Protein AF-A0A2G9TTX1-F1 (afdb_monomer)

Organism: Teladorsagia circumcincta (NCBI:txid45464)

Mean predicted aligned error: 4.62 Å

Solvent-accessible surface area (backbone atoms only — not comparable to full-atom values): 9459 Å² total; per-residue (Å²): 132,86,79,57,4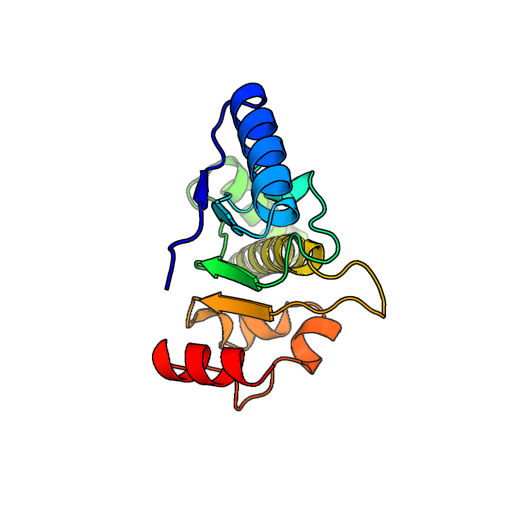8,80,34,63,62,55,94,48,67,67,62,29,51,53,36,51,52,54,41,50,53,30,45,75,70,71,64,34,56,45,78,50,71,51,81,93,32,70,60,50,73,73,59,75,27,54,54,85,72,20,44,69,42,73,43,79,50,79,64,64,74,74,75,86,36,67,70,54,47,55,50,40,52,49,38,32,76,75,66,70,42,53,60,68,57,53,52,45,47,54,18,30,50,52,50,46,53,47,61,52,36,23,59,76,51,96,90,45,64,57,47,79,43,73,60,40,79,68,54,76,38,65,87,42,44,72,55,42,57,66,79,61,52,73,72,57,46,76,91,76,50,91,64,53,72,67,56,47,52,58,56,62,72,75,112

Secondary 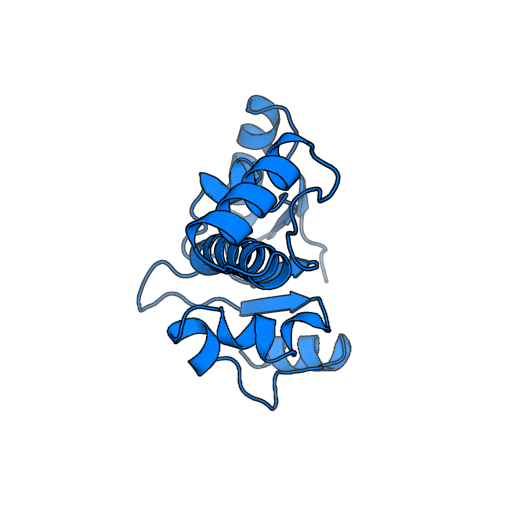structure (DSSP, 8-state):
-PPPEEEE--S-HHHHHHHHHHHHHHHHTTS-EEEE--TTSHHHHH----GGGGSEEEEES-----TT-HHHHHHHHHHHHHH---HHHHHHHHHHHHHHHHHHTT--STT---EEEEE-GGGGSHHHHTTS-HHHHHH--GGGSS--HHHHHHHHTT-

InterPro domains:
  IPR001945 RAD3/XPD [PR00852] (75-97)
  IPR001945 RAD3/XPD [PR00852] (146-159)
  IPR006555 ATP-dependent helicase, C-terminal [PF13307] (5-138)
  IPR006555 ATP-dependent helicase, C-terminal [SM00491] (1-125)
  IPR027417 P-loop containing nucleoside triphosphate hydrolase [G3DSA:3.40.50.300] (1-138)
  IPR045028 Helicase superfamily 1/2, DinG/Rad3-like [PTHR11472] (1-158)

pLDDT: mean 90.83, std 6.49, range [48.69, 97.81]

Sequence (159 aa):
MKSKLLFIETNDALETSVALEKYVDACDSGRGACLFSVARGKVSEGIDFSHHLGRCMIMLGIPYVYTESRILRARLEYLRDQFAIKENDFLTFDAMRHTAQCMGRALRGKTDYGLMIFADKRFSRQDKRGKLPRWMQEYLETASTNLSIDEAVQLARRL

Radius of gyration: 17.6 Å; Cα contacts (8 Å, |Δi|>4): 182; chains: 1; bounding box: 40×29×48 Å

Nearest PDB structures (foldseek):
  8ebt-assembly1_B  TM=9.861E-01  e=3.775E-20  Homo sapiens
  8byq-assembly1_1  TM=9.757E-01  e=1.310E-19  Homo sapiens
  6nmi-assembly1_B  TM=9.827E-01  e=7.472E-19  Homo sapiens
  8gxq-assembly1_HA  TM=9.838E-01  e=9.582E-19  Homo sapiens
  8uoq-assembly1_0  TM=9.698E-01  e=7.904E-15  Saccharomyces cerevisiae

Structure (mmCIF, N/CA/C/O backbone):
data_AF-A0A2G9TTX1-F1
#
_entry.id   AF-A0A2G9TTX1-F1
#
loop_
_atom_site.group_PDB
_atom_site.id
_atom_site.type_symbol
_atom_site.label_atom_id
_atom_site.label_alt_id
_atom_site.label_comp_id
_atom_site.label_asym_id
_atom_site.label_entity_id
_atom_site.label_seq_id
_atom_site.pdbx_PDB_ins_code
_atom_site.Cartn_x
_atom_site.Cartn_y
_atom_site.Cartn_z
_atom_site.occupancy
_atom_site.B_iso_or_equiv
_atom_site.auth_seq_id
_atom_site.auth_comp_id
_atom_site.auth_asym_id
_atom_site.auth_atom_id
_atom_site.pdbx_PDB_model_num
ATOM 1 N N . MET A 1 1 ? 9.216 -14.837 -22.129 1.00 48.69 1 MET A N 1
ATOM 2 C CA . MET A 1 1 ? 9.504 -13.704 -21.219 1.00 48.69 1 MET A CA 1
ATOM 3 C C . MET A 1 1 ? 10.714 -14.072 -20.381 1.00 48.69 1 MET A C 1
ATOM 5 O O . MET A 1 1 ? 10.681 -15.130 -19.770 1.00 48.69 1 MET A O 1
ATOM 9 N N . LYS A 1 2 ? 11.779 -13.263 -20.368 1.00 65.56 2 LYS A N 1
ATOM 10 C CA . LYS A 1 2 ? 12.827 -13.429 -19.348 1.00 65.56 2 LYS A CA 1
ATOM 11 C C . LYS A 1 2 ? 12.247 -12.952 -18.011 1.00 65.56 2 LYS A C 1
ATOM 13 O O . LYS A 1 2 ? 11.652 -11.879 -17.962 1.00 65.56 2 LYS A O 1
ATOM 18 N N . SER A 1 3 ? 12.346 -13.776 -16.974 1.00 82.62 3 SER A N 1
ATOM 19 C CA . SER A 1 3 ? 11.926 -13.436 -15.612 1.00 82.62 3 SER A CA 1
ATOM 20 C C . SER A 1 3 ? 12.791 -12.303 -15.045 1.00 82.62 3 SER A C 1
ATOM 22 O O . SER A 1 3 ? 13.984 -12.207 -15.347 1.00 82.62 3 SER A O 1
ATOM 24 N N . LYS A 1 4 ? 12.178 -11.426 -14.241 1.00 92.06 4 LYS A N 1
ATOM 25 C CA . LYS A 1 4 ? 12.871 -10.340 -13.529 1.00 92.06 4 LYS A CA 1
ATOM 26 C C . LYS A 1 4 ? 13.694 -10.905 -12.369 1.00 92.06 4 LYS A C 1
ATOM 28 O O . LYS A 1 4 ? 13.374 -11.973 -11.848 1.00 92.06 4 LYS A O 1
ATOM 33 N N . LEU A 1 5 ? 14.745 -10.188 -11.970 1.00 94.81 5 LEU A N 1
ATOM 34 C CA . LEU A 1 5 ? 15.496 -10.524 -10.757 1.00 94.81 5 LEU A CA 1
ATOM 35 C C . LEU A 1 5 ? 14.666 -10.211 -9.513 1.00 94.81 5 LEU A C 1
ATOM 37 O O . LEU A 1 5 ? 13.933 -9.224 -9.498 1.00 94.81 5 LEU A O 1
ATOM 41 N N . LEU A 1 6 ? 14.779 -11.056 -8.490 1.00 95.38 6 LEU A N 1
ATOM 42 C CA . LEU A 1 6 ? 14.054 -10.895 -7.236 1.00 95.38 6 LEU A CA 1
ATOM 43 C C . LEU A 1 6 ? 14.999 -10.395 -6.152 1.00 95.38 6 LEU A C 1
ATOM 45 O O . LEU A 1 6 ? 16.069 -10.965 -5.949 1.00 95.38 6 LEU A O 1
ATOM 49 N N . PHE A 1 7 ? 14.560 -9.365 -5.444 1.00 95.56 7 PHE A N 1
ATOM 50 C CA . PHE A 1 7 ? 15.229 -8.810 -4.278 1.00 95.56 7 PHE A CA 1
ATOM 51 C C . PHE A 1 7 ? 14.235 -8.797 -3.124 1.00 95.56 7 PHE A C 1
ATOM 53 O O . PHE A 1 7 ? 13.047 -8.539 -3.330 1.00 95.56 7 PHE A O 1
ATOM 60 N N . ILE A 1 8 ? 14.700 -9.120 -1.923 1.00 94.81 8 ILE A N 1
ATOM 61 C CA . ILE A 1 8 ? 13.852 -9.277 -0.741 1.00 94.81 8 ILE A CA 1
ATOM 62 C C . ILE A 1 8 ? 14.452 -8.426 0.375 1.00 94.81 8 ILE A C 1
ATOM 64 O O . ILE A 1 8 ? 15.648 -8.512 0.639 1.00 94.81 8 ILE A O 1
ATOM 68 N N . GLU A 1 9 ? 13.624 -7.598 1.007 1.00 92.75 9 GLU A N 1
ATOM 69 C CA . GLU A 1 9 ? 13.981 -6.885 2.233 1.00 92.75 9 GLU A CA 1
ATOM 70 C C . GLU A 1 9 ? 14.199 -7.891 3.367 1.00 92.75 9 GLU A C 1
ATOM 72 O O . GLU A 1 9 ? 13.378 -8.786 3.586 1.00 92.75 9 GLU A O 1
ATOM 77 N N . THR A 1 10 ? 15.285 -7.722 4.118 1.00 92.31 10 THR A N 1
ATOM 78 C CA . THR A 1 10 ? 15.564 -8.529 5.307 1.00 92.31 10 THR A CA 1
ATOM 79 C C . THR A 1 10 ? 15.555 -7.646 6.556 1.00 92.31 10 THR A C 1
ATOM 81 O O . THR A 1 10 ? 15.479 -6.418 6.497 1.00 92.31 10 THR A O 1
ATOM 84 N N . ASN A 1 11 ? 15.600 -8.265 7.738 1.00 88.50 11 ASN A N 1
ATOM 85 C CA . ASN A 1 11 ? 15.682 -7.504 8.988 1.00 88.50 11 ASN A CA 1
ATOM 86 C C . ASN A 1 11 ? 17.051 -6.811 9.152 1.00 88.50 11 ASN A C 1
ATOM 88 O O . ASN A 1 11 ? 17.147 -5.798 9.860 1.00 88.50 11 ASN A O 1
ATOM 92 N N . ASP A 1 12 ? 18.087 -7.324 8.477 1.00 92.31 12 ASP A N 1
ATOM 93 C CA . ASP A 1 12 ? 19.421 -6.734 8.449 1.00 92.31 12 ASP A CA 1
ATOM 94 C C . ASP A 1 12 ? 19.457 -5.515 7.510 1.00 92.31 12 ASP A C 1
ATOM 96 O O . ASP A 1 12 ? 19.082 -5.562 6.335 1.00 92.31 12 ASP A O 1
ATOM 100 N N . ALA A 1 13 ? 19.906 -4.386 8.060 1.00 88.06 13 ALA A N 1
ATOM 101 C CA . ALA A 1 13 ? 20.027 -3.137 7.323 1.00 88.06 13 ALA A CA 1
ATOM 102 C C . ALA A 1 13 ? 21.116 -3.199 6.241 1.00 88.06 13 ALA A C 1
ATOM 104 O O . ALA A 1 13 ? 20.949 -2.582 5.188 1.00 88.06 13 ALA A O 1
ATOM 105 N N . LEU A 1 14 ? 22.209 -3.927 6.483 1.00 91.56 14 LEU A N 1
ATOM 106 C CA . LEU A 1 14 ? 23.310 -4.040 5.529 1.00 91.56 14 LEU A CA 1
ATOM 107 C C . LEU A 1 14 ? 22.878 -4.865 4.318 1.00 91.56 14 LEU A C 1
ATOM 109 O O . LEU A 1 14 ? 22.986 -4.390 3.190 1.00 91.56 14 LEU A O 1
ATOM 113 N N . GLU A 1 15 ? 22.298 -6.043 4.548 1.00 92.94 15 GLU A N 1
ATOM 114 C CA . GLU A 1 15 ? 21.756 -6.886 3.476 1.00 92.94 15 GLU A CA 1
ATOM 115 C C . GLU A 1 15 ? 20.682 -6.163 2.661 1.00 92.94 15 GLU A C 1
ATOM 117 O O . GLU A 1 15 ? 20.708 -6.199 1.432 1.00 92.94 15 GLU A O 1
ATOM 122 N N . THR A 1 16 ? 19.772 -5.450 3.331 1.00 92.56 16 THR A N 1
ATOM 123 C CA . THR A 1 16 ? 18.729 -4.664 2.658 1.00 92.56 16 THR A CA 1
ATOM 124 C C . THR A 1 16 ? 19.326 -3.555 1.791 1.00 92.56 16 THR A C 1
ATOM 126 O O . THR A 1 16 ? 18.849 -3.320 0.681 1.00 92.56 16 THR A O 1
ATOM 129 N N . SER A 1 17 ? 20.389 -2.897 2.259 1.00 91.62 17 SER A N 1
ATOM 130 C CA . SER A 1 17 ? 21.078 -1.855 1.487 1.00 91.62 17 SER A CA 1
ATOM 131 C C . SER A 1 17 ? 21.729 -2.437 0.230 1.00 91.62 17 SER A C 1
ATOM 133 O O . SER A 1 17 ? 21.563 -1.884 -0.855 1.00 91.62 17 SER A O 1
ATOM 135 N N . VAL A 1 18 ? 22.386 -3.596 0.351 1.00 94.62 18 VAL A N 1
ATOM 136 C CA . VAL A 1 18 ? 22.980 -4.311 -0.792 1.00 94.62 18 VAL A CA 1
ATOM 137 C C . VAL A 1 18 ? 21.900 -4.775 -1.773 1.00 94.62 18 VAL A C 1
ATOM 139 O O . VAL A 1 18 ? 22.055 -4.622 -2.984 1.00 94.62 18 VAL A O 1
ATOM 142 N N . ALA A 1 19 ? 20.781 -5.310 -1.278 1.00 94.56 19 ALA A N 1
ATOM 143 C CA . ALA A 1 19 ? 19.665 -5.736 -2.119 1.00 94.56 19 ALA A CA 1
ATOM 144 C C . ALA A 1 19 ? 19.058 -4.561 -2.902 1.00 94.56 19 ALA A C 1
ATOM 146 O O . ALA A 1 19 ? 18.733 -4.714 -4.079 1.00 94.56 19 ALA A O 1
ATOM 147 N N . LEU A 1 20 ? 18.940 -3.389 -2.273 1.00 93.00 20 LEU A N 1
ATOM 148 C CA . LEU A 1 20 ? 18.429 -2.182 -2.915 1.00 93.00 20 LEU A CA 1
ATOM 149 C C . LEU A 1 20 ? 19.393 -1.637 -3.978 1.00 93.00 20 LEU A C 1
ATOM 151 O O . LEU A 1 20 ? 18.949 -1.269 -5.063 1.00 93.00 20 LEU A O 1
ATOM 155 N N . GLU A 1 21 ? 20.697 -1.626 -3.707 1.00 93.88 21 GLU A N 1
ATOM 156 C CA . GLU A 1 21 ? 21.710 -1.233 -4.695 1.00 93.88 21 GLU A CA 1
ATOM 157 C C . GLU A 1 21 ? 21.630 -2.135 -5.936 1.00 93.88 21 GLU A C 1
ATOM 159 O O . GLU A 1 21 ? 21.484 -1.664 -7.062 1.00 93.88 21 GLU A O 1
ATOM 164 N N . LYS A 1 22 ? 21.604 -3.456 -5.729 1.00 95.19 22 LYS A N 1
ATOM 165 C CA . LYS A 1 22 ? 21.523 -4.430 -6.827 1.00 95.19 22 LYS A CA 1
ATOM 166 C C . LYS A 1 22 ? 20.181 -4.386 -7.562 1.00 95.19 22 LYS A C 1
ATOM 168 O O . LYS A 1 22 ? 20.131 -4.687 -8.756 1.00 95.19 22 LYS A O 1
ATOM 173 N N . TYR A 1 23 ? 19.103 -3.998 -6.880 1.00 95.25 23 TYR A N 1
ATOM 174 C CA . TYR A 1 23 ? 17.807 -3.727 -7.498 1.00 95.25 23 TYR A CA 1
ATOM 175 C C . TYR A 1 23 ? 17.884 -2.568 -8.500 1.00 95.25 23 TYR A C 1
ATOM 177 O O . TYR A 1 23 ? 17.388 -2.703 -9.623 1.00 95.25 23 TYR A O 1
ATOM 185 N N . VAL A 1 24 ? 18.526 -1.461 -8.113 1.00 93.75 24 VAL A N 1
ATOM 186 C CA . VAL A 1 24 ? 18.747 -0.292 -8.979 1.00 93.75 24 VAL A CA 1
ATOM 187 C C . VAL A 1 24 ? 19.607 -0.684 -10.183 1.00 93.75 24 VAL A C 1
ATOM 189 O O . VAL A 1 24 ? 19.153 -0.523 -11.316 1.00 93.75 24 VAL A O 1
ATOM 192 N N . ASP A 1 25 ? 20.751 -1.343 -9.957 1.00 94.44 25 ASP A N 1
ATOM 193 C CA . ASP A 1 25 ? 21.640 -1.830 -11.027 1.00 94.44 25 ASP A CA 1
ATOM 194 C C . ASP A 1 25 ? 20.890 -2.715 -12.047 1.00 94.44 25 ASP A C 1
ATOM 196 O O . ASP A 1 25 ? 21.071 -2.633 -13.268 1.00 94.44 25 ASP A O 1
ATOM 200 N N . ALA A 1 26 ? 20.015 -3.598 -11.557 1.00 94.44 26 ALA A N 1
ATOM 201 C CA . ALA A 1 26 ? 19.218 -4.489 -12.395 1.00 94.44 26 ALA A CA 1
ATOM 202 C C . ALA A 1 26 ? 18.155 -3.743 -13.220 1.00 94.44 26 ALA A C 1
ATOM 204 O O . ALA A 1 26 ? 17.814 -4.181 -14.326 1.00 94.44 26 ALA A O 1
ATOM 205 N N . CYS A 1 27 ? 17.619 -2.640 -12.698 1.00 93.12 27 CYS A N 1
ATOM 206 C CA . CYS A 1 27 ? 16.688 -1.783 -13.425 1.00 93.12 27 CYS A CA 1
ATOM 207 C C . CYS A 1 27 ? 17.411 -0.968 -14.503 1.00 93.12 27 CYS A C 1
ATOM 209 O O . CYS A 1 27 ? 16.937 -0.942 -15.640 1.00 93.12 27 CYS A O 1
ATOM 211 N N . ASP A 1 28 ? 18.574 -0.400 -14.181 1.00 92.94 28 ASP A N 1
ATOM 212 C CA . ASP A 1 28 ? 19.377 0.426 -15.094 1.00 92.94 28 ASP A CA 1
ATOM 213 C C . ASP A 1 28 ? 19.990 -0.388 -16.240 1.00 92.94 28 ASP A C 1
ATOM 215 O O . ASP A 1 28 ? 20.085 0.077 -17.374 1.00 92.94 28 ASP A O 1
ATOM 219 N N . SER A 1 29 ? 20.334 -1.653 -15.986 1.00 92.19 29 SER A N 1
ATOM 220 C CA . SER A 1 29 ? 20.873 -2.575 -16.999 1.00 92.19 29 SER A CA 1
ATOM 221 C C . SER A 1 29 ? 19.823 -3.153 -17.962 1.00 92.19 29 SER A C 1
ATOM 223 O O . SER A 1 29 ? 20.146 -3.987 -18.810 1.00 92.19 29 SER A O 1
ATOM 225 N N . GLY A 1 30 ? 18.548 -2.765 -17.835 1.00 87.94 30 GLY A N 1
ATOM 226 C CA . GLY A 1 30 ? 17.463 -3.210 -18.719 1.00 87.94 30 GLY A CA 1
ATOM 227 C C . GLY A 1 30 ? 16.977 -4.646 -18.482 1.00 87.94 30 GLY A C 1
ATOM 228 O O . GLY A 1 30 ? 16.065 -5.110 -19.169 1.00 87.94 30 GLY A O 1
ATOM 229 N N . ARG A 1 31 ? 17.530 -5.363 -17.492 1.00 89.06 31 ARG A N 1
ATOM 230 C CA . ARG A 1 31 ? 17.036 -6.689 -17.079 1.00 89.06 31 ARG A CA 1
ATOM 231 C C . ARG A 1 31 ? 15.706 -6.586 -16.331 1.00 89.06 31 ARG A C 1
ATOM 233 O O . ARG A 1 31 ? 14.822 -7.427 -16.509 1.00 89.06 31 ARG A O 1
ATOM 240 N N . GLY A 1 32 ? 15.565 -5.538 -15.523 1.00 91.31 32 GLY A N 1
ATOM 241 C CA . GLY A 1 32 ? 14.427 -5.301 -14.650 1.00 91.31 32 GLY A CA 1
ATOM 242 C C . GLY A 1 32 ? 14.440 -6.182 -13.402 1.00 91.31 32 GLY A C 1
ATOM 243 O O . GLY A 1 32 ? 14.979 -7.294 -13.380 1.00 91.31 32 GLY A O 1
ATOM 244 N N . ALA A 1 33 ? 13.783 -5.684 -12.361 1.00 94.75 33 ALA A N 1
ATOM 245 C CA . ALA A 1 33 ? 13.768 -6.313 -11.053 1.00 94.75 33 ALA A CA 1
ATOM 246 C C . ALA A 1 33 ? 12.391 -6.224 -10.383 1.00 94.75 33 ALA A C 1
ATOM 248 O O . ALA A 1 33 ? 11.534 -5.440 -10.794 1.00 94.75 33 ALA A O 1
ATOM 249 N N . CYS A 1 34 ? 12.192 -7.055 -9.365 1.00 94.94 34 CYS A N 1
ATOM 250 C CA . CYS A 1 34 ? 11.068 -7.024 -8.441 1.00 94.94 34 CYS A CA 1
ATOM 251 C C . CYS A 1 34 ? 11.623 -6.994 -7.017 1.00 94.94 34 CYS A C 1
ATOM 253 O O . CYS A 1 34 ? 12.375 -7.890 -6.632 1.00 94.94 34 CYS A O 1
ATOM 255 N N . LEU A 1 35 ? 11.237 -5.976 -6.253 1.00 94.94 35 LEU A N 1
ATOM 256 C CA . LEU A 1 35 ? 11.594 -5.832 -4.849 1.00 94.94 35 LEU A CA 1
ATOM 257 C C . LEU A 1 35 ? 10.393 -6.204 -3.978 1.00 94.94 35 LEU A C 1
ATOM 259 O O . LEU A 1 35 ? 9.326 -5.603 -4.095 1.00 94.94 35 LEU A O 1
ATOM 263 N N . PHE A 1 36 ? 10.574 -7.187 -3.104 1.00 94.81 36 PHE A N 1
ATOM 264 C CA . PHE A 1 36 ? 9.611 -7.547 -2.073 1.00 94.81 36 PHE A CA 1
ATOM 265 C C . PHE A 1 36 ? 10.016 -6.877 -0.765 1.00 94.81 36 PHE A C 1
ATOM 267 O O . PHE A 1 36 ? 11.050 -7.204 -0.188 1.00 94.81 36 PHE A O 1
ATOM 274 N N . SER A 1 37 ? 9.186 -5.948 -0.307 1.00 93.31 37 SER A N 1
ATOM 275 C CA . SER A 1 37 ? 9.365 -5.218 0.947 1.00 93.31 37 SER A CA 1
ATOM 276 C C . SER A 1 37 ? 8.159 -5.398 1.857 1.00 93.31 37 SER A C 1
ATOM 278 O O . SER A 1 37 ? 7.049 -5.678 1.395 1.00 93.31 37 SER A O 1
ATOM 280 N N . VAL A 1 38 ? 8.354 -5.174 3.150 1.00 92.56 38 VAL A N 1
ATOM 281 C CA . VAL A 1 38 ? 7.282 -5.228 4.144 1.00 92.56 38 VAL A CA 1
ATOM 282 C C . VAL A 1 38 ? 6.721 -3.823 4.351 1.00 92.56 38 VAL A C 1
ATOM 284 O O . VAL A 1 38 ? 7.460 -2.870 4.585 1.00 92.56 38 VAL A O 1
ATOM 287 N N . ALA A 1 39 ? 5.398 -3.669 4.283 1.00 90.19 39 ALA A N 1
ATOM 288 C CA . ALA A 1 39 ? 4.753 -2.415 4.668 1.00 90.19 39 ALA A CA 1
ATOM 289 C C . ALA A 1 39 ? 4.967 -2.163 6.171 1.00 90.19 39 ALA A C 1
ATOM 291 O O . ALA A 1 39 ? 4.745 -3.073 6.969 1.00 90.19 39 ALA A O 1
ATOM 292 N N . ARG A 1 40 ? 5.350 -0.934 6.555 1.00 87.00 40 ARG A N 1
ATOM 293 C CA . ARG A 1 40 ? 5.885 -0.574 7.895 1.00 87.00 40 ARG A CA 1
ATOM 294 C C . ARG A 1 40 ? 7.315 -1.075 8.148 1.00 87.00 40 ARG A C 1
ATOM 296 O O . ARG A 1 40 ? 7.802 -1.002 9.272 1.00 87.00 40 ARG A O 1
ATOM 303 N N . GLY A 1 41 ? 7.967 -1.615 7.120 1.00 85.62 41 GLY A N 1
ATOM 304 C CA . GLY A 1 41 ? 9.391 -1.930 7.104 1.00 85.62 41 GLY A CA 1
ATOM 305 C C . GLY A 1 41 ? 10.237 -0.714 6.732 1.00 85.62 41 GLY A C 1
ATOM 306 O O . GLY A 1 41 ? 9.719 0.319 6.292 1.00 85.62 41 GLY A O 1
ATOM 307 N N . LYS A 1 42 ? 11.557 -0.860 6.866 1.00 81.12 42 LYS A N 1
ATOM 308 C CA . LYS A 1 42 ? 12.536 0.219 6.666 1.00 81.12 42 LYS A CA 1
ATOM 309 C C . LYS A 1 42 ? 12.483 0.748 5.235 1.00 81.12 42 LYS A C 1
ATOM 311 O O . LYS A 1 42 ? 12.503 1.959 5.021 1.00 81.12 42 LYS A O 1
ATOM 316 N N . VAL A 1 43 ? 12.357 -0.152 4.258 1.00 81.12 43 VAL A N 1
ATOM 317 C CA . VAL A 1 43 ? 12.308 0.216 2.835 1.00 81.12 43 VAL A CA 1
ATOM 318 C C . VAL A 1 43 ? 11.052 1.032 2.524 1.00 81.12 43 VAL A C 1
ATOM 320 O O . VAL A 1 43 ? 11.127 2.070 1.870 1.00 81.12 43 VAL A O 1
ATOM 323 N N . SER A 1 44 ? 9.904 0.615 3.065 1.00 78.12 44 SER A N 1
ATOM 324 C CA . SER A 1 44 ? 8.610 1.275 2.850 1.00 78.12 44 SER A CA 1
ATOM 325 C C . SER A 1 44 ? 8.482 2.659 3.508 1.00 78.12 44 SER A C 1
ATOM 327 O O . SER A 1 44 ? 7.532 3.395 3.224 1.00 78.12 44 SER A O 1
ATOM 329 N N . GLU A 1 45 ? 9.430 3.032 4.373 1.00 75.44 45 GLU A N 1
ATOM 330 C CA . GLU A 1 45 ? 9.472 4.316 5.081 1.00 75.44 45 GLU A CA 1
ATOM 331 C C . GLU A 1 45 ? 10.645 5.219 4.662 1.00 75.44 45 GLU A C 1
ATOM 333 O O . GLU A 1 45 ? 10.506 6.445 4.679 1.00 75.44 45 GLU A O 1
ATOM 338 N N . GLY A 1 46 ? 11.778 4.649 4.255 1.00 72.19 46 GLY A N 1
ATOM 339 C CA . GLY A 1 46 ? 13.012 5.404 4.022 1.00 72.19 46 GLY A CA 1
ATOM 340 C C . GLY A 1 46 ? 13.384 5.638 2.561 1.00 72.19 46 GLY A C 1
ATOM 341 O O . GLY A 1 46 ? 14.206 6.511 2.298 1.00 72.19 46 GLY A O 1
ATOM 342 N N . ILE A 1 47 ? 12.814 4.883 1.615 1.00 81.38 47 ILE A N 1
ATOM 343 C CA . ILE A 1 47 ? 13.308 4.842 0.231 1.00 81.38 47 ILE A CA 1
ATOM 344 C C . ILE A 1 47 ? 12.279 5.414 -0.744 1.00 81.38 47 ILE A C 1
ATOM 346 O O . ILE A 1 47 ? 11.105 5.050 -0.704 1.00 81.38 47 ILE A O 1
ATOM 350 N N . ASP A 1 48 ? 12.717 6.312 -1.622 1.00 81.25 48 ASP A N 1
ATOM 351 C CA . ASP A 1 48 ? 11.904 6.842 -2.720 1.00 81.25 48 ASP A CA 1
ATOM 352 C C . ASP A 1 48 ? 12.170 6.033 -3.998 1.00 81.25 48 ASP A C 1
ATOM 354 O O . ASP A 1 48 ? 13.321 5.856 -4.397 1.00 81.25 48 ASP A O 1
ATOM 358 N N . PHE A 1 49 ? 11.109 5.577 -4.672 1.00 83.94 49 PHE A N 1
ATOM 359 C CA . PHE A 1 49 ? 11.205 4.853 -5.943 1.00 83.94 49 PHE A CA 1
ATOM 360 C C . PHE A 1 49 ? 10.920 5.806 -7.102 1.00 83.94 49 PHE A C 1
ATOM 362 O O . PHE A 1 49 ? 9.812 5.852 -7.631 1.00 83.94 49 PHE A O 1
ATOM 369 N N . SER A 1 50 ? 11.916 6.605 -7.476 1.00 80.00 50 SER A N 1
ATOM 370 C CA . SER A 1 50 ? 11.769 7.600 -8.538 1.00 80.00 50 SER A CA 1
ATOM 371 C C . SER A 1 50 ? 11.778 6.977 -9.939 1.00 80.00 50 SER A C 1
ATOM 373 O O . SER A 1 50 ? 12.513 6.029 -10.231 1.00 80.00 50 SER A O 1
ATOM 375 N N . HIS A 1 51 ? 10.996 7.564 -10.849 1.00 82.19 51 HIS A N 1
ATOM 376 C CA . HIS A 1 51 ? 11.040 7.262 -12.276 1.00 82.19 51 HIS A CA 1
ATOM 377 C C . HIS A 1 51 ? 10.814 5.772 -12.592 1.00 82.19 51 HIS A C 1
ATOM 379 O O . HIS A 1 51 ? 9.771 5.192 -12.296 1.00 82.19 51 HIS A O 1
ATOM 385 N N . HIS A 1 52 ? 11.777 5.130 -13.254 1.00 87.88 52 HIS A N 1
ATOM 386 C CA . HIS A 1 52 ? 11.638 3.753 -13.716 1.00 87.88 52 HIS A CA 1
ATOM 387 C C . HIS A 1 52 ? 11.840 2.715 -12.600 1.00 87.88 52 HIS A C 1
ATOM 389 O O . HIS A 1 52 ? 11.584 1.534 -12.837 1.00 87.88 52 HIS A O 1
ATOM 395 N N . LEU A 1 53 ? 12.254 3.132 -11.397 1.00 89.00 53 LEU A N 1
ATOM 396 C CA . LEU A 1 53 ? 12.472 2.244 -10.251 1.00 89.00 53 LEU A CA 1
ATOM 397 C C . LEU A 1 53 ? 11.167 1.779 -9.592 1.00 89.00 53 LEU A C 1
ATOM 399 O O . LEU A 1 53 ? 11.208 0.874 -8.770 1.00 89.00 53 LEU A O 1
ATOM 403 N N . GLY A 1 54 ? 10.016 2.366 -9.932 1.00 87.75 54 GLY A N 1
ATOM 404 C CA . GLY A 1 54 ? 8.730 2.094 -9.276 1.00 87.75 54 GLY A CA 1
ATOM 405 C C . GLY A 1 54 ? 7.543 1.985 -10.233 1.00 87.75 54 GLY A C 1
ATOM 406 O O . GLY A 1 54 ? 6.433 2.355 -9.869 1.00 87.75 54 GLY A O 1
ATOM 407 N N . ARG A 1 55 ? 7.744 1.500 -11.470 1.00 90.81 55 ARG A N 1
ATOM 408 C CA . ARG A 1 55 ? 6.696 1.514 -12.520 1.00 90.81 55 ARG A CA 1
ATOM 409 C C . ARG A 1 55 ? 5.431 0.733 -12.179 1.00 90.81 55 ARG A C 1
ATOM 411 O O . ARG A 1 55 ? 4.374 1.048 -12.714 1.00 90.81 55 ARG A O 1
ATOM 418 N N . CYS A 1 56 ? 5.527 -0.287 -11.333 1.00 92.31 56 CYS A N 1
ATOM 419 C CA . CYS A 1 56 ? 4.374 -1.034 -10.849 1.00 92.31 56 CYS A CA 1
ATOM 420 C C . CYS A 1 56 ? 4.548 -1.311 -9.358 1.00 92.31 56 CYS A C 1
ATOM 422 O O . CYS A 1 56 ? 5.444 -2.057 -8.967 1.00 92.31 56 CYS A O 1
ATOM 424 N N . MET A 1 57 ? 3.680 -0.714 -8.548 1.00 92.75 57 MET A N 1
ATOM 425 C CA . MET A 1 57 ? 3.579 -0.963 -7.117 1.00 92.75 57 MET A CA 1
ATOM 426 C C . MET A 1 57 ? 2.385 -1.866 -6.857 1.00 92.75 57 MET A C 1
ATOM 428 O O . MET A 1 57 ? 1.275 -1.587 -7.313 1.00 92.75 57 MET A O 1
ATOM 432 N N . ILE A 1 58 ? 2.602 -2.932 -6.093 1.00 95.31 58 ILE A N 1
ATOM 433 C CA . ILE A 1 58 ? 1.554 -3.884 -5.731 1.00 95.31 58 ILE A CA 1
ATOM 434 C C . ILE A 1 58 ? 1.471 -3.945 -4.210 1.00 95.31 58 ILE A C 1
ATOM 436 O O . ILE A 1 58 ? 2.397 -4.406 -3.547 1.00 95.31 58 ILE A O 1
ATOM 440 N N . MET A 1 59 ? 0.346 -3.501 -3.657 1.00 95.94 59 MET A N 1
ATOM 441 C CA . MET A 1 59 ? 0.030 -3.683 -2.246 1.00 95.94 59 MET A CA 1
ATOM 442 C C . MET A 1 59 ? -0.672 -5.028 -2.062 1.00 95.94 59 MET A C 1
ATOM 444 O O . MET A 1 59 ? -1.832 -5.189 -2.449 1.00 95.94 59 MET A O 1
ATOM 448 N N . LEU A 1 60 ? 0.037 -5.996 -1.484 1.00 95.75 60 LEU A N 1
ATOM 449 C CA . LEU A 1 60 ? -0.500 -7.317 -1.163 1.00 95.75 60 LEU A CA 1
ATOM 450 C C . LEU A 1 60 ? -1.184 -7.275 0.208 1.00 95.75 60 LEU A C 1
ATOM 452 O O . LEU A 1 60 ? -0.520 -7.243 1.243 1.00 95.75 60 LEU A O 1
ATOM 456 N N . GLY A 1 61 ? -2.518 -7.296 0.224 1.00 95.94 61 GLY A N 1
ATOM 457 C CA . GLY A 1 61 ? -3.279 -7.216 1.471 1.00 95.94 61 GLY A CA 1
ATOM 458 C C . GLY A 1 61 ? -3.366 -5.806 2.069 1.00 95.94 61 GLY A C 1
ATOM 459 O O . GLY A 1 61 ? -2.869 -4.827 1.522 1.00 95.94 61 GLY A O 1
ATOM 460 N N . ILE A 1 62 ? -4.030 -5.700 3.222 1.00 95.69 62 ILE A N 1
ATOM 461 C CA . ILE A 1 62 ? -4.118 -4.456 3.998 1.00 95.69 62 ILE A CA 1
ATOM 462 C C . ILE A 1 62 ? -3.110 -4.520 5.157 1.00 95.69 62 ILE A C 1
ATOM 464 O O . ILE A 1 62 ? -3.198 -5.462 5.951 1.00 95.69 62 ILE A O 1
ATOM 468 N N . PRO A 1 63 ? -2.208 -3.529 5.316 1.00 95.12 63 PRO A N 1
ATOM 469 C CA . PRO A 1 63 ? -1.135 -3.551 6.311 1.00 95.12 63 PRO A CA 1
ATOM 470 C C . PRO A 1 63 ? -1.647 -3.195 7.716 1.00 95.12 63 PRO A C 1
ATOM 472 O O . PRO A 1 63 ? -1.372 -2.119 8.261 1.00 95.12 63 PRO A O 1
ATOM 475 N N . TYR A 1 64 ? -2.425 -4.099 8.308 1.00 93.75 64 TYR A N 1
ATOM 476 C CA . TYR A 1 64 ? -2.887 -3.986 9.687 1.00 93.75 64 TYR A CA 1
ATOM 477 C C . TYR A 1 64 ? -1.747 -4.205 10.685 1.00 93.75 64 TYR A C 1
ATOM 479 O O . TYR A 1 64 ? -0.847 -5.014 10.471 1.00 93.75 64 TYR A O 1
ATOM 487 N N . VAL A 1 65 ? -1.810 -3.480 11.801 1.00 91.25 65 VAL A N 1
ATOM 488 C CA . VAL A 1 65 ? -0.979 -3.755 12.978 1.00 91.25 65 VAL A CA 1
ATOM 489 C C . VAL A 1 65 ? -1.454 -5.017 13.692 1.00 91.25 65 VAL A C 1
ATOM 491 O O . VAL A 1 65 ? -2.622 -5.392 13.599 1.00 91.25 65 VAL A O 1
ATOM 494 N N . TYR A 1 66 ? -0.559 -5.635 14.460 1.00 90.56 66 TYR A N 1
ATOM 495 C CA . TYR A 1 66 ? -0.903 -6.760 15.323 1.00 90.56 66 TYR A CA 1
ATOM 496 C C . TYR A 1 66 ? -1.903 -6.337 16.412 1.00 90.56 66 TYR A C 1
ATOM 498 O O . TYR A 1 66 ? -1.561 -5.576 17.321 1.00 90.56 66 TYR A O 1
ATOM 506 N N . THR A 1 67 ? -3.141 -6.827 16.310 1.00 86.94 67 THR A N 1
ATOM 507 C CA . THR A 1 67 ? -4.283 -6.385 17.129 1.00 86.94 67 THR A CA 1
ATOM 508 C C . THR A 1 67 ? -4.211 -6.839 18.586 1.00 86.94 67 THR A C 1
ATOM 510 O O . THR A 1 67 ? -4.713 -6.143 19.463 1.00 86.94 67 THR A O 1
ATOM 513 N N . GLU A 1 68 ? -3.525 -7.946 18.872 1.00 87.19 68 GLU A N 1
ATOM 514 C CA . GLU A 1 68 ? -3.392 -8.495 20.233 1.00 87.19 68 GLU A CA 1
ATOM 515 C C . GLU A 1 68 ? -2.248 -7.857 21.046 1.00 87.19 68 GLU A C 1
ATOM 517 O O . GLU A 1 68 ? -1.914 -8.305 22.144 1.00 87.19 68 GLU A O 1
ATOM 522 N N . SER A 1 69 ? -1.617 -6.796 20.535 1.00 92.44 69 SER A N 1
ATOM 523 C CA . SER A 1 69 ? -0.615 -6.046 21.296 1.00 92.44 69 SER A CA 1
ATOM 524 C C . SER A 1 69 ? -1.260 -5.298 22.466 1.00 92.44 69 SER A C 1
ATOM 526 O O . SER A 1 69 ? -2.160 -4.479 22.270 1.00 92.44 69 SER A O 1
ATOM 528 N N . ARG A 1 70 ? -0.743 -5.495 23.688 1.00 94.38 70 ARG A N 1
ATOM 529 C CA . ARG A 1 70 ? -1.204 -4.764 24.887 1.00 94.38 70 ARG A CA 1
ATOM 530 C C . ARG A 1 70 ? -1.091 -3.247 24.725 1.00 94.38 70 ARG A C 1
ATOM 532 O O . ARG A 1 70 ? -1.985 -2.522 25.145 1.00 94.38 70 ARG A O 1
ATOM 539 N N . ILE A 1 71 ? -0.021 -2.780 24.076 1.00 95.00 71 ILE A N 1
ATOM 540 C CA . ILE A 1 71 ? 0.214 -1.351 23.816 1.00 95.00 71 ILE A CA 1
ATOM 541 C C . ILE A 1 71 ? -0.878 -0.795 22.898 1.00 95.00 71 ILE A C 1
ATOM 543 O O . ILE A 1 71 ? -1.416 0.284 23.143 1.00 95.00 71 ILE A O 1
ATOM 547 N N . LEU A 1 72 ? -1.226 -1.540 21.846 1.00 93.75 72 LEU A N 1
ATOM 548 C CA . LEU A 1 72 ? -2.274 -1.126 20.922 1.00 93.75 72 LEU A CA 1
ATOM 549 C C . LEU A 1 72 ? -3.640 -1.112 21.610 1.00 93.75 72 LEU A C 1
ATOM 551 O O . LEU A 1 72 ? -4.362 -0.135 21.460 1.00 93.75 72 LEU A O 1
ATOM 555 N N . ARG A 1 73 ? -3.970 -2.145 22.392 1.00 94.38 73 ARG A N 1
ATOM 556 C CA . ARG A 1 73 ? -5.239 -2.214 23.133 1.00 94.38 73 ARG A CA 1
ATOM 557 C C . ARG A 1 73 ? -5.400 -1.040 24.097 1.00 94.38 73 ARG A C 1
ATOM 559 O O . ARG A 1 73 ? -6.414 -0.357 24.031 1.00 94.38 73 ARG A O 1
ATOM 566 N N . ALA A 1 74 ? -4.368 -0.720 24.878 1.00 96.06 74 ALA A N 1
ATOM 567 C CA . ALA A 1 74 ? -4.382 0.445 25.765 1.00 96.06 74 ALA A CA 1
ATOM 568 C C . ALA A 1 74 ? -4.576 1.766 24.995 1.00 96.06 74 ALA A C 1
ATOM 570 O O . ALA A 1 74 ? -5.328 2.643 25.419 1.00 96.06 74 ALA A O 1
ATOM 571 N N . ARG A 1 75 ? -3.940 1.910 23.823 1.00 95.88 75 ARG A N 1
ATOM 572 C CA . ARG A 1 75 ? -4.140 3.081 22.954 1.00 95.88 75 ARG A CA 1
ATOM 573 C C . ARG A 1 75 ? -5.567 3.157 22.410 1.00 95.88 75 ARG A C 1
ATOM 575 O O . ARG A 1 75 ? -6.125 4.247 22.345 1.00 95.88 75 ARG A O 1
ATOM 582 N N . LEU A 1 76 ? -6.140 2.030 21.994 1.00 95.56 76 LEU A N 1
ATOM 583 C CA . LEU A 1 76 ? -7.509 1.951 21.486 1.00 95.56 76 LEU A CA 1
ATOM 584 C C . LEU A 1 76 ? -8.531 2.302 22.574 1.00 95.56 76 LEU A C 1
ATOM 586 O O . LEU A 1 76 ? -9.426 3.101 22.313 1.00 95.56 76 LEU A O 1
ATOM 590 N N . GLU A 1 77 ? -8.350 1.786 23.791 1.00 95.88 77 GLU A N 1
ATOM 591 C CA . GLU A 1 77 ? -9.167 2.130 24.962 1.00 95.88 77 GLU A CA 1
ATOM 592 C C . GLU A 1 77 ? -9.101 3.632 25.260 1.00 95.88 77 GLU A C 1
ATOM 594 O O . GLU A 1 77 ? -10.135 4.288 25.356 1.00 95.88 77 GLU A O 1
ATOM 599 N N . TYR A 1 78 ? -7.898 4.212 25.279 1.00 97.19 78 TYR A N 1
ATOM 600 C CA . TYR A 1 78 ? -7.724 5.652 25.468 1.00 97.19 78 TYR A CA 1
ATOM 601 C C .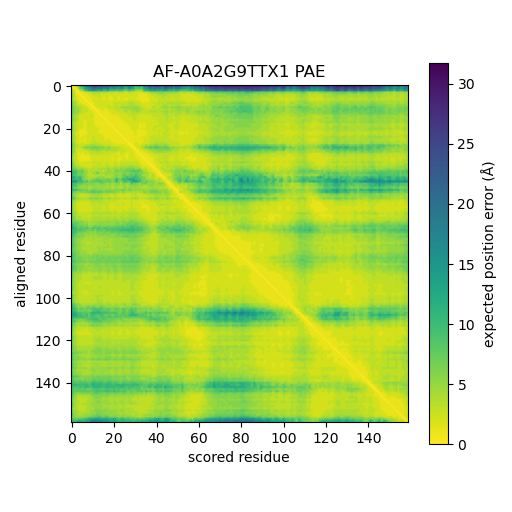 TYR A 1 78 ? -8.427 6.482 24.380 1.00 97.19 78 TYR A C 1
ATOM 603 O O . TYR A 1 78 ? -9.115 7.456 24.684 1.00 97.19 78 TYR A O 1
ATOM 611 N N . LEU A 1 79 ? -8.292 6.099 23.105 1.00 97.19 79 LEU A N 1
ATOM 612 C CA . LEU A 1 79 ? -8.937 6.805 21.991 1.00 97.19 79 LEU A CA 1
ATOM 613 C C . LEU A 1 79 ? -10.467 6.703 22.037 1.00 97.19 79 LEU A C 1
ATOM 615 O O . LEU A 1 79 ? -11.161 7.665 21.696 1.00 97.19 79 LEU A O 1
ATOM 619 N N . ARG A 1 80 ? -10.988 5.556 22.472 1.00 96.50 80 ARG A N 1
ATOM 620 C CA . ARG A 1 80 ? -12.418 5.346 22.686 1.00 96.50 80 ARG A CA 1
ATOM 621 C C . ARG A 1 80 ? -12.932 6.231 23.818 1.00 96.50 80 ARG A C 1
ATOM 623 O O . ARG A 1 80 ? -13.924 6.925 23.626 1.00 96.50 80 ARG A O 1
ATOM 630 N N . ASP A 1 81 ? -12.251 6.238 24.958 1.00 97.19 81 ASP A N 1
ATOM 631 C CA . ASP A 1 81 ? -12.749 6.887 26.173 1.00 97.19 81 ASP A CA 1
ATOM 632 C C . ASP A 1 81 ? -12.592 8.416 26.125 1.00 97.19 81 ASP A C 1
ATOM 634 O O . ASP A 1 81 ? -13.461 9.136 26.607 1.00 97.19 81 ASP A O 1
ATOM 638 N N . GLN A 1 82 ? -11.513 8.928 25.519 1.00 97.81 82 GLN A N 1
ATOM 639 C CA . GLN A 1 82 ? -11.241 10.373 25.457 1.00 97.81 82 GLN A CA 1
ATOM 640 C C . GLN A 1 82 ? -11.813 11.062 24.216 1.00 97.81 82 GLN A C 1
ATOM 642 O O . GLN A 1 82 ? -12.161 12.239 24.273 1.00 97.81 82 GLN A O 1
ATOM 647 N N . PHE A 1 83 ? -11.893 10.355 23.084 1.00 96.75 83 PHE A N 1
ATOM 648 C CA . PHE A 1 83 ? -12.248 10.960 21.793 1.00 96.75 83 PHE A CA 1
ATOM 649 C C . PHE A 1 83 ? -13.447 10.293 21.110 1.00 96.75 83 PHE A C 1
ATOM 651 O O . PHE A 1 83 ? -13.784 10.671 19.988 1.00 96.75 83 PHE A O 1
ATOM 658 N N . ALA A 1 84 ? -14.087 9.303 21.748 1.00 96.56 84 ALA A N 1
ATOM 659 C CA . ALA A 1 84 ? -15.186 8.521 21.173 1.00 96.56 84 ALA A CA 1
ATOM 660 C C . ALA A 1 84 ? -14.840 7.882 19.810 1.00 96.56 84 ALA A C 1
ATOM 662 O O . ALA A 1 84 ? -15.715 7.635 18.975 1.00 96.56 84 ALA A O 1
ATOM 663 N N . ILE A 1 85 ? -13.554 7.603 19.569 1.00 96.19 85 ILE A N 1
ATOM 664 C CA . ILE A 1 85 ? -13.087 6.985 18.327 1.00 96.19 85 ILE A CA 1
ATOM 665 C C . ILE A 1 85 ? -13.295 5.475 18.426 1.00 96.19 85 ILE A C 1
ATOM 667 O O . ILE A 1 85 ? -12.785 4.817 19.332 1.00 96.19 85 ILE A O 1
ATOM 671 N N . LYS A 1 86 ? -14.018 4.904 17.459 1.00 95.06 86 LYS A N 1
ATOM 672 C CA . LYS A 1 86 ? -14.208 3.453 17.372 1.00 95.06 86 LYS A CA 1
ATOM 673 C C . LYS A 1 86 ? -12.896 2.767 17.007 1.00 95.06 86 LYS A C 1
ATOM 675 O O . LYS A 1 86 ? -12.170 3.216 16.121 1.00 95.06 86 LYS A O 1
ATOM 680 N N . GLU A 1 87 ? -12.649 1.610 17.610 1.00 93.62 87 GLU A N 1
ATOM 681 C CA . GLU A 1 87 ? -11.412 0.851 17.398 1.00 93.62 87 GLU A CA 1
ATOM 682 C C . GLU A 1 87 ? -11.173 0.523 15.918 1.00 93.62 87 GLU A C 1
ATOM 684 O O . GLU A 1 87 ? -10.096 0.769 15.375 1.00 93.62 87 GLU A O 1
ATOM 689 N N . ASN A 1 88 ? -12.214 0.049 15.226 1.00 92.50 88 ASN A N 1
ATOM 690 C CA . ASN A 1 88 ? -12.136 -0.296 13.808 1.00 92.50 88 ASN A CA 1
ATOM 691 C C . ASN A 1 88 ? -11.854 0.919 12.903 1.00 92.50 88 ASN A C 1
ATOM 693 O O . ASN A 1 88 ? -11.205 0.767 11.863 1.00 92.50 88 ASN A O 1
ATOM 697 N N . ASP A 1 89 ? -12.304 2.117 13.291 1.00 94.25 89 ASP A N 1
ATOM 698 C CA . ASP A 1 89 ? -12.043 3.343 12.531 1.00 94.25 89 ASP A CA 1
ATOM 699 C C . ASP A 1 89 ? -10.569 3.732 12.631 1.00 94.25 89 ASP A C 1
ATOM 701 O O . ASP A 1 89 ? -9.958 4.053 11.610 1.00 94.25 89 ASP A O 1
ATOM 705 N N . PHE A 1 90 ? -9.978 3.632 13.827 1.00 95.31 90 PHE A N 1
ATOM 706 C CA . PHE A 1 90 ? -8.546 3.861 14.021 1.00 95.31 90 PHE A CA 1
ATOM 707 C C . PHE A 1 90 ? -7.701 2.826 13.269 1.00 95.31 90 PHE A C 1
ATOM 709 O O . PHE A 1 90 ? -6.785 3.199 12.538 1.00 95.31 90 PHE A O 1
ATOM 716 N N . LEU A 1 91 ? -8.028 1.535 13.393 1.00 95.06 91 LEU A N 1
ATOM 717 C CA . LEU A 1 91 ? -7.304 0.459 12.707 1.00 95.06 91 LEU A CA 1
ATOM 718 C C . LEU A 1 91 ? -7.347 0.620 11.185 1.00 95.06 91 LEU A C 1
ATOM 720 O O . LEU A 1 91 ? -6.330 0.466 10.507 1.00 95.06 91 LEU A O 1
ATOM 724 N N . THR A 1 92 ? -8.520 0.949 10.642 1.00 95.56 92 THR A N 1
ATOM 725 C CA . THR A 1 92 ? -8.686 1.171 9.204 1.00 95.56 92 THR A CA 1
ATOM 726 C C . THR A 1 92 ? -7.958 2.433 8.755 1.00 95.56 92 THR A C 1
ATOM 728 O O . THR A 1 92 ? -7.267 2.402 7.740 1.00 95.56 92 THR A O 1
ATOM 731 N N . PHE A 1 93 ? -8.052 3.524 9.518 1.00 95.69 93 PHE A N 1
ATOM 732 C CA . PHE A 1 93 ? -7.313 4.753 9.242 1.00 95.69 93 PHE A CA 1
ATOM 733 C C . PHE A 1 93 ? -5.802 4.509 9.204 1.00 95.69 93 PHE A C 1
ATOM 735 O O . PHE A 1 93 ? -5.149 4.883 8.231 1.00 95.69 93 PHE A O 1
ATOM 742 N N . ASP A 1 94 ? -5.247 3.842 10.217 1.00 95.62 94 ASP A N 1
ATOM 743 C CA . ASP A 1 94 ? -3.811 3.596 10.289 1.00 95.62 94 ASP A CA 1
ATOM 744 C C . ASP A 1 94 ? -3.332 2.686 9.148 1.00 95.62 94 ASP A C 1
ATOM 746 O O . ASP A 1 94 ? -2.308 2.967 8.526 1.00 95.62 94 ASP A O 1
ATO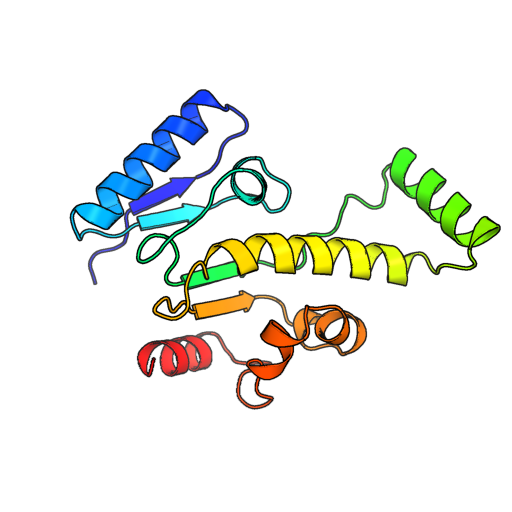M 750 N N . ALA A 1 95 ? -4.088 1.643 8.801 1.00 96.00 95 ALA A N 1
ATOM 751 C CA . ALA A 1 95 ? -3.741 0.768 7.684 1.00 96.00 95 ALA A CA 1
ATOM 752 C C . ALA A 1 95 ? -3.802 1.484 6.320 1.00 96.00 95 ALA A C 1
ATOM 754 O O . ALA A 1 95 ? -2.908 1.312 5.487 1.00 96.00 95 ALA A O 1
ATOM 755 N N . MET A 1 96 ? -4.823 2.315 6.084 1.00 96.12 96 MET A N 1
ATOM 756 C CA . MET A 1 96 ? -4.951 3.079 4.836 1.00 96.12 96 MET A CA 1
ATOM 757 C C . MET A 1 96 ? -3.896 4.184 4.736 1.00 96.12 96 MET A C 1
ATOM 759 O O . MET A 1 96 ? -3.370 4.417 3.649 1.00 96.12 96 MET A O 1
ATOM 763 N N . ARG A 1 97 ? -3.505 4.794 5.863 1.00 94.56 97 ARG A N 1
ATOM 764 C CA . ARG A 1 97 ? -2.395 5.754 5.925 1.00 94.56 97 ARG A CA 1
ATOM 765 C C . ARG A 1 97 ? -1.076 5.121 5.481 1.00 94.56 97 ARG A C 1
ATOM 767 O O . ARG A 1 97 ? -0.419 5.673 4.605 1.00 94.56 97 ARG A O 1
ATOM 774 N N . HIS A 1 98 ? -0.714 3.958 6.026 1.00 94.50 98 HIS A N 1
ATOM 775 C CA . HIS A 1 98 ? 0.516 3.264 5.618 1.00 94.50 98 HIS A CA 1
ATOM 776 C C . HIS A 1 98 ? 0.442 2.766 4.178 1.00 94.50 98 HIS A C 1
ATOM 778 O O . HIS A 1 98 ? 1.421 2.873 3.446 1.00 94.50 98 HIS A O 1
ATOM 784 N N . THR A 1 99 ? -0.724 2.281 3.745 1.00 94.88 99 THR A N 1
ATOM 785 C CA . THR A 1 99 ? -0.936 1.903 2.344 1.00 94.88 99 THR A CA 1
ATOM 786 C C . THR A 1 99 ? -0.648 3.085 1.421 1.00 94.88 99 THR A C 1
ATOM 788 O O . THR A 1 99 ? 0.166 2.976 0.509 1.00 94.88 99 THR A O 1
ATOM 791 N N . ALA A 1 100 ? -1.272 4.235 1.681 1.00 93.50 100 ALA A N 1
ATOM 792 C CA . ALA A 1 100 ? -1.095 5.428 0.868 1.00 93.50 100 ALA A CA 1
ATOM 793 C C . ALA A 1 100 ? 0.352 5.942 0.893 1.00 93.50 100 ALA A C 1
ATOM 795 O O . ALA A 1 100 ? 0.869 6.369 -0.135 1.00 93.50 100 ALA A O 1
ATOM 796 N N . GLN A 1 101 ? 1.017 5.855 2.046 1.00 91.81 101 GLN A N 1
ATOM 797 C CA . GLN A 1 101 ? 2.425 6.214 2.189 1.00 91.81 101 GLN A CA 1
ATOM 798 C C . GLN A 1 101 ? 3.333 5.320 1.337 1.00 91.81 101 GLN A C 1
ATOM 800 O O . GLN A 1 101 ? 4.205 5.836 0.648 1.00 91.81 101 GLN A O 1
ATOM 805 N N . CYS A 1 102 ? 3.118 4.001 1.343 1.00 91.25 102 CYS A N 1
ATOM 806 C CA . CYS A 1 102 ? 3.910 3.068 0.539 1.00 91.25 102 CYS A CA 1
ATOM 807 C C . CYS A 1 102 ? 3.681 3.292 -0.961 1.00 91.25 102 CYS A C 1
ATOM 809 O O . CYS A 1 102 ? 4.632 3.380 -1.730 1.00 91.25 102 CYS A O 1
ATOM 811 N N . MET A 1 103 ? 2.416 3.414 -1.374 1.00 90.75 103 MET A N 1
ATOM 812 C CA . MET A 1 103 ? 2.047 3.545 -2.787 1.00 90.75 103 MET A CA 1
ATOM 813 C C . MET A 1 103 ? 2.430 4.916 -3.359 1.00 90.75 103 MET A C 1
ATOM 815 O O . MET A 1 103 ? 2.843 5.010 -4.510 1.00 90.75 103 MET A O 1
ATOM 819 N N . GLY A 1 104 ? 2.363 5.977 -2.550 1.00 88.44 104 GLY A N 1
ATOM 820 C CA . GLY A 1 104 ? 2.730 7.334 -2.959 1.00 88.44 104 GLY A CA 1
ATOM 821 C C . GLY A 1 104 ? 4.210 7.519 -3.308 1.00 88.44 104 GLY A C 1
ATOM 822 O O . GLY A 1 104 ? 4.545 8.485 -3.982 1.00 88.44 104 GLY A O 1
ATOM 823 N N . ARG A 1 105 ? 5.092 6.590 -2.914 1.00 84.62 105 ARG A N 1
ATOM 824 C CA . ARG A 1 105 ? 6.539 6.656 -3.200 1.00 84.62 105 ARG A CA 1
ATOM 825 C C . ARG A 1 105 ? 6.908 6.459 -4.665 1.00 84.62 105 ARG A C 1
ATOM 827 O O . ARG A 1 105 ? 8.021 6.808 -5.041 1.00 84.62 105 ARG A O 1
ATOM 834 N N . ALA A 1 106 ? 6.004 5.893 -5.464 1.00 82.31 106 ALA A N 1
ATOM 835 C CA . ALA A 1 106 ? 6.243 5.637 -6.881 1.00 82.31 106 ALA A CA 1
ATOM 836 C C . ALA A 1 106 ? 5.964 6.838 -7.796 1.00 82.31 106 ALA A C 1
ATOM 838 O O . ALA A 1 106 ? 6.327 6.797 -8.965 1.00 82.31 106 ALA A O 1
ATOM 839 N N . LEU A 1 107 ? 5.309 7.898 -7.305 1.00 81.56 107 LEU A N 1
ATOM 840 C CA . LEU A 1 107 ? 4.993 9.085 -8.104 1.00 81.56 107 LEU A CA 1
ATOM 841 C C . LEU A 1 107 ? 5.722 10.304 -7.540 1.00 81.56 107 LEU A C 1
ATOM 843 O O . LEU A 1 107 ? 5.314 10.863 -6.524 1.00 81.56 107 LEU A O 1
ATOM 847 N N . ARG A 1 108 ? 6.801 10.730 -8.211 1.00 77.00 108 ARG A N 1
ATOM 848 C CA . ARG A 1 108 ? 7.697 11.794 -7.709 1.00 77.00 108 ARG A CA 1
ATOM 849 C C . ARG A 1 108 ? 7.682 13.087 -8.526 1.00 77.00 108 ARG A C 1
ATOM 851 O O . ARG A 1 108 ? 8.248 14.086 -8.090 1.00 77.00 108 ARG A O 1
ATOM 858 N N . GLY A 1 109 ? 7.035 13.103 -9.691 1.00 79.31 109 GLY A N 1
ATOM 859 C CA . GLY A 1 109 ? 6.989 14.275 -10.567 1.00 79.31 109 GLY A CA 1
ATOM 860 C C . GLY A 1 109 ? 5.822 14.245 -11.548 1.00 79.31 109 GLY A C 1
ATOM 861 O O . GLY A 1 109 ? 5.215 13.207 -11.773 1.00 79.31 109 GLY A O 1
ATOM 862 N N . LYS A 1 110 ? 5.517 15.397 -12.159 1.00 82.62 110 LYS A N 1
ATOM 863 C CA . LYS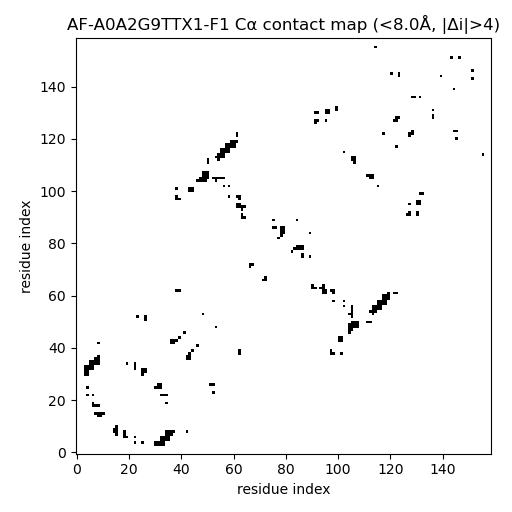 A 1 110 ? 4.398 15.545 -13.114 1.00 82.62 110 LYS A CA 1
ATOM 864 C C . LYS A 1 110 ? 4.568 14.726 -14.397 1.00 82.62 110 LYS A C 1
ATOM 866 O O . LYS A 1 110 ? 3.589 14.451 -15.075 1.00 82.62 110 LYS A O 1
ATOM 871 N N . THR A 1 111 ? 5.808 14.398 -14.744 1.00 84.38 111 THR A N 1
ATOM 872 C CA . THR A 1 111 ? 6.161 13.575 -15.907 1.00 84.38 111 THR A CA 1
ATOM 873 C C . THR A 1 111 ? 6.297 12.096 -15.554 1.00 84.38 111 THR A C 1
ATOM 875 O O . THR A 1 111 ? 6.599 11.290 -16.431 1.00 84.38 111 THR A O 1
ATOM 878 N N . ASP A 1 112 ? 6.121 11.741 -14.279 1.00 86.56 112 ASP A N 1
ATOM 879 C CA . ASP A 1 112 ? 6.262 10.373 -13.810 1.00 86.56 112 ASP A CA 1
ATOM 880 C C . ASP A 1 112 ? 4.928 9.633 -13.886 1.00 86.56 112 ASP A C 1
ATOM 882 O O . ASP A 1 112 ? 3.865 10.209 -13.655 1.00 86.56 112 ASP A O 1
ATOM 886 N N . TYR A 1 113 ? 4.993 8.345 -14.199 1.00 88.12 113 TYR A N 1
ATOM 887 C CA . TYR A 1 113 ? 3.827 7.477 -14.265 1.00 88.12 113 TYR A CA 1
ATOM 888 C C . TYR A 1 113 ? 4.142 6.134 -13.615 1.00 88.12 113 TYR A C 1
ATOM 890 O O . TYR A 1 113 ? 5.264 5.624 -13.677 1.00 88.12 113 TYR A O 1
ATOM 898 N N . GLY A 1 114 ? 3.127 5.540 -13.006 1.00 89.31 114 GLY A N 1
ATOM 899 C CA . GLY A 1 114 ? 3.247 4.255 -12.347 1.00 89.31 114 GLY A CA 1
ATOM 900 C C . GLY A 1 114 ? 1.886 3.604 -12.196 1.00 89.31 114 GLY A C 1
ATOM 901 O O . GLY A 1 114 ? 0.869 4.277 -12.033 1.00 89.31 114 GLY A O 1
ATOM 902 N N . LEU A 1 115 ? 1.880 2.280 -12.257 1.00 91.62 115 LEU A N 1
ATOM 903 C CA . LEU A 1 115 ? 0.715 1.459 -11.989 1.00 91.62 115 LEU A CA 1
ATOM 904 C C . LEU A 1 115 ? 0.653 1.145 -10.493 1.00 91.62 115 LEU A C 1
ATOM 906 O O . LEU A 1 115 ? 1.622 0.658 -9.913 1.00 91.62 115 LEU A O 1
ATOM 910 N N . MET A 1 116 ? -0.495 1.398 -9.872 1.00 93.25 116 MET A N 1
ATOM 911 C CA . MET A 1 116 ? -0.759 1.072 -8.471 1.00 93.25 116 MET A CA 1
ATOM 912 C C . MET A 1 116 ? -1.832 -0.008 -8.391 1.00 93.25 116 MET A C 1
ATOM 914 O O . MET A 1 116 ? -2.971 0.219 -8.791 1.00 93.25 116 MET A O 1
ATOM 918 N N . ILE A 1 117 ? -1.479 -1.177 -7.862 1.00 94.88 117 ILE A N 1
ATOM 919 C CA . ILE A 1 117 ? -2.389 -2.316 -7.721 1.00 94.88 117 ILE A CA 1
ATOM 920 C C . ILE A 1 117 ? -2.648 -2.580 -6.240 1.00 94.88 117 ILE A C 1
ATOM 922 O O . ILE A 1 117 ? -1.721 -2.773 -5.455 1.00 94.88 117 ILE A O 1
ATOM 926 N N . PHE A 1 118 ? -3.924 -2.646 -5.869 1.00 95.69 118 PHE A N 1
ATOM 927 C CA . PHE A 1 118 ? -4.378 -3.018 -4.531 1.00 95.69 118 PHE A CA 1
ATOM 928 C C . PHE A 1 118 ? -4.920 -4.451 -4.558 1.00 95.69 118 PHE A C 1
ATOM 930 O O . PHE A 1 118 ? -6.070 -4.688 -4.924 1.00 95.69 118 PHE A O 1
ATOM 937 N N . ALA A 1 119 ? -4.090 -5.423 -4.188 1.00 96.06 119 ALA A N 1
ATOM 938 C CA . ALA A 1 119 ? -4.400 -6.846 -4.296 1.00 96.06 119 ALA A CA 1
ATOM 939 C C . ALA A 1 119 ? -5.105 -7.379 -3.034 1.00 96.06 119 ALA A C 1
ATOM 941 O O . ALA A 1 119 ? -4.594 -8.251 -2.332 1.00 96.06 119 ALA A O 1
ATOM 942 N N . ASP A 1 120 ? -6.281 -6.827 -2.722 1.00 95.81 120 ASP A N 1
ATOM 943 C CA . ASP A 1 120 ? -7.184 -7.336 -1.682 1.00 95.81 120 ASP A CA 1
ATOM 944 C C . ASP A 1 120 ? -8.615 -6.836 -1.917 1.00 95.81 120 ASP A C 1
ATOM 946 O O . ASP A 1 120 ? -8.851 -5.630 -2.027 1.00 95.81 120 ASP A O 1
ATOM 950 N N . LYS A 1 121 ? -9.598 -7.745 -1.915 1.00 94.00 121 LYS A N 1
ATOM 951 C CA . LYS A 1 121 ? -11.023 -7.406 -2.085 1.00 94.00 121 LYS A CA 1
ATOM 952 C C . LYS A 1 121 ? -11.496 -6.349 -1.082 1.00 94.00 121 LYS A C 1
ATOM 954 O O . LYS A 1 121 ? -12.384 -5.557 -1.375 1.00 94.00 121 LYS A O 1
ATOM 959 N N . ARG A 1 122 ? -10.915 -6.301 0.118 1.00 95.19 122 ARG A N 1
ATOM 960 C CA . ARG A 1 122 ? -11.306 -5.350 1.164 1.00 95.19 122 ARG A CA 1
ATOM 961 C C . ARG A 1 122 ? -11.055 -3.896 0.759 1.00 95.19 122 ARG A C 1
ATOM 963 O O . ARG A 1 122 ? -11.786 -3.040 1.253 1.00 95.19 122 ARG A O 1
ATOM 970 N N . PHE A 1 123 ? -10.115 -3.602 -0.145 1.00 94.50 123 PHE A N 1
ATOM 971 C CA . PHE A 1 123 ? -9.908 -2.239 -0.653 1.00 94.50 123 PHE A CA 1
ATOM 972 C C . PHE A 1 123 ? -11.111 -1.695 -1.430 1.00 94.50 123 PHE A C 1
ATOM 974 O O . PHE A 1 123 ? -11.282 -0.481 -1.484 1.00 94.50 123 PHE A O 1
ATOM 981 N N . SER A 1 124 ? -11.983 -2.554 -1.974 1.00 92.12 124 SER A N 1
ATOM 982 C CA . SER A 1 124 ? -13.188 -2.112 -2.687 1.00 92.12 124 SER A CA 1
ATOM 983 C C . SER A 1 124 ? -14.269 -1.555 -1.752 1.00 92.12 124 SER A C 1
ATOM 985 O O . SER A 1 124 ? -15.221 -0.928 -2.214 1.00 92.12 124 SER A O 1
ATOM 987 N N . ARG A 1 125 ? -14.172 -1.806 -0.439 1.00 93.38 125 ARG A N 1
ATOM 988 C CA . ARG A 1 125 ? -15.179 -1.369 0.533 1.00 93.38 125 ARG A CA 1
ATOM 989 C C . ARG A 1 125 ? -15.045 0.123 0.825 1.00 93.38 125 ARG A C 1
ATOM 991 O O . ARG A 1 125 ? -13.941 0.622 1.044 1.00 93.38 125 ARG A O 1
ATOM 998 N N . GLN A 1 126 ? -16.178 0.815 0.936 1.00 91.94 126 GLN A N 1
ATOM 999 C CA . GLN A 1 126 ? -16.215 2.268 1.131 1.00 91.94 126 GLN A CA 1
ATOM 1000 C C . GLN A 1 126 ? -15.513 2.734 2.417 1.00 91.94 126 GLN A C 1
ATOM 1002 O O . GLN A 1 126 ? -14.871 3.783 2.411 1.00 91.94 126 GLN A O 1
ATOM 1007 N N . ASP A 1 127 ? -15.563 1.938 3.493 1.00 92.38 127 ASP A N 1
ATOM 1008 C CA . ASP A 1 127 ? -14.898 2.249 4.767 1.00 92.38 127 ASP A CA 1
ATOM 1009 C C . ASP A 1 127 ? -13.366 2.313 4.658 1.00 92.38 127 ASP A C 1
ATOM 1011 O O . ASP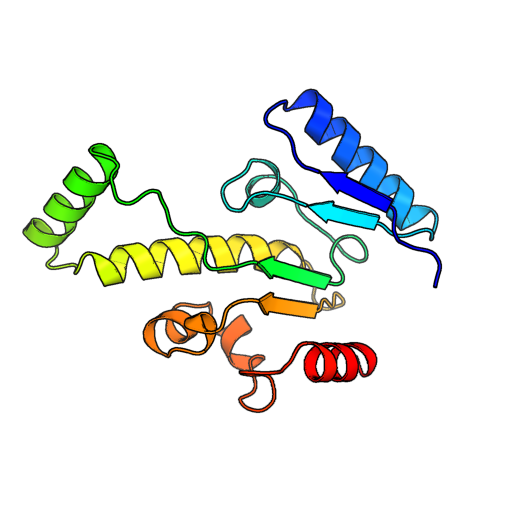 A 1 127 ? -12.718 2.959 5.478 1.00 92.38 127 ASP A O 1
ATOM 1015 N N . LYS A 1 128 ? -12.793 1.669 3.636 1.00 93.69 128 LYS A N 1
ATOM 1016 C CA . LYS A 1 128 ? -11.351 1.627 3.359 1.00 93.69 128 LYS A CA 1
ATOM 1017 C C . LYS A 1 128 ? -10.990 2.548 2.207 1.00 93.69 128 LYS A C 1
ATOM 1019 O O . LYS A 1 128 ? -10.174 3.449 2.380 1.00 93.69 128 LYS A O 1
ATOM 1024 N N . ARG A 1 129 ? -11.665 2.390 1.065 1.00 92.25 129 ARG A N 1
ATOM 1025 C CA . ARG A 1 129 ? -11.465 3.221 -0.128 1.00 92.25 129 ARG A CA 1
ATOM 1026 C C . ARG A 1 129 ? -11.594 4.710 0.185 1.00 92.25 129 ARG A C 1
ATOM 1028 O O . ARG A 1 129 ? -10.740 5.490 -0.219 1.00 92.25 129 ARG A O 1
ATOM 1035 N N . GLY A 1 130 ? -12.607 5.091 0.967 1.00 93.75 130 GLY A N 1
ATOM 1036 C CA . GLY A 1 130 ? -12.845 6.484 1.348 1.00 93.75 130 GLY A CA 1
ATOM 1037 C C . GLY A 1 130 ? -11.772 7.088 2.262 1.00 93.75 130 GLY A C 1
ATOM 1038 O O . GLY A 1 130 ? -11.750 8.302 2.442 1.00 93.75 130 GLY A O 1
ATOM 1039 N N . LYS A 1 131 ? -10.881 6.269 2.839 1.00 95.25 131 LYS A N 1
ATOM 1040 C CA . LYS A 1 131 ? -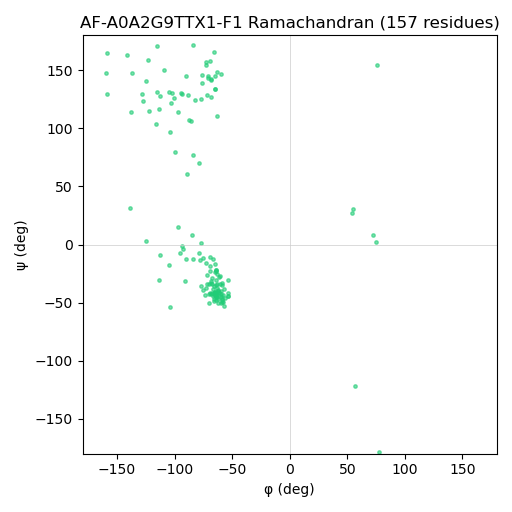9.772 6.710 3.701 1.00 95.25 131 LYS A CA 1
ATOM 1041 C C . LYS A 1 131 ? -8.452 6.885 2.941 1.00 95.25 131 LYS A C 1
ATOM 1043 O O . LYS A 1 131 ? -7.494 7.377 3.532 1.00 95.25 131 LYS A O 1
ATOM 1048 N N . LEU A 1 132 ? -8.382 6.499 1.664 1.00 94.69 132 LEU A N 1
ATOM 1049 C CA . LEU A 1 132 ? -7.237 6.826 0.811 1.00 94.69 132 LEU A CA 1
ATOM 1050 C C . LEU A 1 132 ? -7.216 8.338 0.504 1.00 94.69 132 LEU A C 1
ATOM 1052 O O . LEU A 1 132 ? -8.251 8.997 0.585 1.00 94.69 132 LEU A O 1
ATOM 1056 N N . PRO A 1 133 ? -6.074 8.936 0.140 1.00 93.88 133 PRO A N 1
ATOM 1057 C CA . PRO A 1 133 ? -6.033 10.326 -0.310 1.00 93.88 133 PRO A CA 1
ATOM 1058 C C . PRO A 1 133 ? -6.906 10.563 -1.551 1.00 93.88 133 PRO A C 1
ATOM 1060 O O . PRO A 1 133 ? -6.993 9.694 -2.418 1.00 93.88 133 PRO A O 1
ATOM 1063 N N . ARG A 1 134 ? -7.505 11.758 -1.670 1.00 92.56 134 ARG A N 1
ATOM 1064 C CA . ARG A 1 134 ? -8.402 12.111 -2.792 1.00 92.56 134 ARG A CA 1
ATOM 1065 C C . ARG A 1 134 ? -7.768 11.872 -4.157 1.00 92.56 134 ARG A C 1
ATOM 1067 O O . ARG A 1 134 ? -8.390 11.241 -5.000 1.00 92.56 134 ARG A O 1
ATOM 1074 N N . TRP A 1 135 ? -6.508 12.268 -4.316 1.00 90.94 135 TRP A N 1
ATOM 1075 C CA . TRP A 1 135 ? -5.791 12.095 -5.573 1.00 90.94 135 TRP A CA 1
ATOM 1076 C C . TRP A 1 135 ? -5.698 10.625 -6.003 1.00 90.94 135 TRP A C 1
ATOM 1078 O O . TRP A 1 135 ? -5.768 10.361 -7.186 1.00 90.94 135 TRP A O 1
ATOM 1088 N N . MET A 1 136 ? -5.599 9.653 -5.084 1.00 91.94 136 MET A N 1
ATOM 1089 C CA . MET A 1 136 ? -5.647 8.228 -5.454 1.00 91.94 136 MET A CA 1
ATOM 1090 C C . MET A 1 136 ? -7.074 7.788 -5.793 1.00 91.94 136 MET A C 1
ATOM 1092 O O . MET A 1 136 ? -7.282 6.995 -6.705 1.00 91.94 136 MET A O 1
ATOM 1096 N N . GLN A 1 137 ? -8.063 8.282 -5.040 1.00 92.12 137 GLN A N 1
ATOM 1097 C CA . GLN A 1 137 ? -9.469 7.922 -5.237 1.00 92.12 137 GLN A CA 1
ATOM 1098 C C . GLN A 1 137 ? -10.010 8.384 -6.594 1.00 92.12 137 GLN A C 1
ATOM 1100 O O . GLN A 1 137 ? -10.830 7.675 -7.173 1.00 92.12 137 GLN A O 1
ATOM 1105 N N . GLU A 1 138 ? -9.551 9.536 -7.086 1.00 90.69 138 GLU A N 1
ATOM 1106 C CA . GLU A 1 138 ? -9.946 10.119 -8.374 1.00 90.69 138 GLU A CA 1
ATOM 1107 C C . GLU A 1 138 ? -9.554 9.233 -9.566 1.00 90.69 138 GLU A C 1
ATOM 1109 O O . GLU A 1 138 ? -10.324 9.135 -10.516 1.00 90.69 138 GLU A O 1
ATOM 1114 N N . TYR A 1 139 ? -8.424 8.522 -9.486 1.00 88.44 139 TYR A N 1
ATOM 1115 C CA . TYR A 1 139 ? -7.971 7.592 -10.534 1.00 88.44 139 TYR A CA 1
ATOM 1116 C C . TYR A 1 139 ? -8.426 6.139 -10.315 1.00 88.44 139 TYR A C 1
ATOM 1118 O O . TYR A 1 139 ? -8.183 5.273 -11.155 1.00 88.44 139 TYR A O 1
ATOM 1126 N N . LEU A 1 140 ? -9.096 5.838 -9.198 1.00 88.81 140 LEU A N 1
ATOM 1127 C CA . LEU A 1 140 ? -9.683 4.521 -8.943 1.00 88.81 140 LEU A CA 1
ATOM 1128 C C . LEU A 1 140 ? -11.065 4.427 -9.595 1.00 88.81 140 LEU A C 1
ATOM 1130 O O . LEU A 1 140 ? -12.095 4.506 -8.931 1.00 88.81 140 LEU A O 1
ATOM 1134 N N . GLU A 1 141 ? -11.123 4.245 -10.905 1.00 87.62 141 GLU A N 1
ATOM 1135 C CA . GLU A 1 141 ? -12.400 4.087 -11.605 1.00 87.62 141 GLU A CA 1
ATOM 1136 C C . GLU A 1 141 ? -13.158 2.832 -11.148 1.00 87.62 141 GLU A C 1
ATOM 1138 O O . GLU A 1 141 ? -12.562 1.807 -10.818 1.00 87.62 141 GLU A O 1
ATOM 1143 N N . THR A 1 142 ? -14.493 2.876 -11.158 1.00 83.81 142 THR A N 1
ATOM 1144 C CA . THR A 1 142 ? -15.335 1.719 -10.799 1.00 83.81 142 THR A CA 1
ATOM 1145 C C . THR A 1 142 ? -15.057 0.510 -11.697 1.00 83.81 142 THR A C 1
ATOM 1147 O O . THR A 1 142 ? -15.047 -0.618 -11.207 1.00 83.81 142 THR A O 1
ATOM 1150 N N . ALA A 1 143 ? -14.758 0.745 -12.980 1.00 85.00 143 ALA A N 1
ATOM 1151 C CA . ALA A 1 143 ? -14.373 -0.291 -13.939 1.00 85.00 143 ALA A CA 1
ATOM 1152 C C . ALA A 1 143 ? -13.052 -0.994 -13.577 1.00 85.00 143 ALA A C 1
ATOM 1154 O O . ALA A 1 143 ? -12.840 -2.132 -13.977 1.00 85.00 143 ALA A O 1
ATOM 1155 N N . SER A 1 144 ? -12.200 -0.348 -12.778 1.00 86.50 144 SER A N 1
ATOM 1156 C CA . SER A 1 144 ? -10.900 -0.859 -12.330 1.00 86.50 144 SER A CA 1
ATOM 1157 C C . SER A 1 144 ? -10.963 -1.506 -10.939 1.00 86.50 144 SER A C 1
ATOM 1159 O O . SER A 1 144 ? -9.934 -1.711 -10.294 1.00 86.50 144 SER A O 1
ATOM 1161 N N . THR A 1 145 ? -12.165 -1.818 -10.439 1.00 89.50 145 THR A N 1
ATOM 1162 C CA . THR A 1 145 ? -12.371 -2.467 -9.134 1.00 89.50 145 THR A CA 1
ATOM 1163 C C . THR A 1 145 ? -12.850 -3.907 -9.279 1.00 89.50 145 THR A C 1
ATOM 1165 O O . THR A 1 145 ? -13.543 -4.241 -10.231 1.00 89.50 145 THR A O 1
ATOM 1168 N N . ASN A 1 146 ? -12.504 -4.761 -8.306 1.00 91.75 146 ASN A N 1
ATOM 1169 C CA . ASN A 1 146 ? -12.873 -6.187 -8.280 1.00 91.75 146 ASN A CA 1
ATOM 1170 C C . ASN A 1 146 ? -12.465 -6.979 -9.536 1.00 91.75 146 ASN A C 1
ATOM 1172 O O . ASN A 1 146 ? -13.121 -7.958 -9.884 1.00 91.75 146 ASN A O 1
ATOM 1176 N N . LEU A 1 147 ? -11.370 -6.576 -10.179 1.00 93.75 147 LEU A N 1
ATOM 1177 C CA . LEU A 1 147 ? -10.812 -7.285 -11.322 1.00 93.75 147 LEU A CA 1
ATOM 1178 C C . LEU A 1 147 ? -10.237 -8.640 -10.901 1.00 93.75 147 LEU A C 1
ATOM 1180 O O . LEU A 1 147 ? -9.598 -8.766 -9.850 1.00 93.75 147 LEU A O 1
ATOM 1184 N N . SER A 1 148 ? -10.411 -9.638 -11.758 1.00 95.19 148 SER A N 1
ATOM 1185 C CA . SER A 1 148 ? -9.594 -10.849 -11.740 1.00 95.19 148 SER A CA 1
ATOM 1186 C C . SER A 1 148 ? -8.138 -10.533 -12.111 1.00 95.19 148 SER A C 1
ATOM 1188 O O . SER A 1 148 ? -7.816 -9.464 -12.637 1.00 95.19 148 SER A O 1
ATOM 1190 N N . ILE A 1 149 ? -7.234 -11.481 -11.851 1.00 93.81 149 ILE A N 1
ATOM 1191 C CA . ILE A 1 149 ? -5.808 -11.323 -12.176 1.00 93.81 149 ILE A CA 1
ATOM 1192 C C . ILE A 1 149 ? -5.620 -11.109 -13.685 1.00 93.81 149 ILE A C 1
ATOM 1194 O O . ILE A 1 149 ? -4.868 -10.224 -14.086 1.00 93.81 149 ILE A O 1
ATOM 1198 N N . ASP A 1 150 ? -6.333 -11.867 -14.520 1.00 94.88 150 ASP A N 1
ATOM 1199 C CA . ASP A 1 150 ? -6.201 -11.778 -15.975 1.00 94.88 150 ASP A CA 1
ATOM 1200 C C . ASP A 1 150 ? -6.711 -10.441 -16.524 1.00 94.88 150 ASP A C 1
ATOM 1202 O O . ASP A 1 150 ? -6.048 -9.823 -17.359 1.00 94.88 150 ASP A O 1
ATOM 1206 N N . GLU A 1 151 ? -7.843 -9.945 -16.018 1.00 94.06 151 GLU A N 1
ATOM 1207 C CA . GLU A 1 151 ? -8.373 -8.625 -16.383 1.00 94.06 151 GLU A CA 1
ATOM 1208 C C . GLU A 1 151 ? -7.414 -7.505 -15.965 1.00 94.06 151 GLU A C 1
ATOM 1210 O O . GLU A 1 151 ? -7.134 -6.603 -16.757 1.00 94.06 151 GLU A O 1
ATOM 1215 N N . ALA A 1 152 ? -6.851 -7.589 -14.755 1.00 92.75 152 ALA A N 1
ATOM 1216 C CA . ALA A 1 152 ? -5.862 -6.629 -14.276 1.00 92.75 152 ALA A CA 1
ATOM 1217 C C . ALA A 1 152 ? -4.600 -6.628 -15.155 1.00 92.75 152 ALA A C 1
ATOM 1219 O O . ALA A 1 152 ? -4.085 -5.562 -15.493 1.00 92.75 152 ALA A O 1
ATOM 1220 N N . VAL A 1 153 ? -4.124 -7.802 -15.587 1.00 93.38 153 VAL A N 1
ATOM 1221 C CA . VAL A 1 153 ? -2.983 -7.921 -16.511 1.00 93.38 153 VAL A CA 1
ATOM 1222 C C . VAL A 1 153 ? -3.312 -7.331 -17.883 1.00 93.38 153 VAL A C 1
ATOM 1224 O O . VAL A 1 153 ? -2.467 -6.661 -18.478 1.00 93.38 153 VAL A O 1
ATOM 1227 N N . GLN A 1 154 ? -4.519 -7.555 -18.405 1.00 92.69 154 GLN A N 1
ATOM 1228 C CA . GLN A 1 154 ? -4.941 -6.972 -19.680 1.00 92.69 154 GLN A CA 1
ATOM 1229 C C . GLN A 1 154 ? 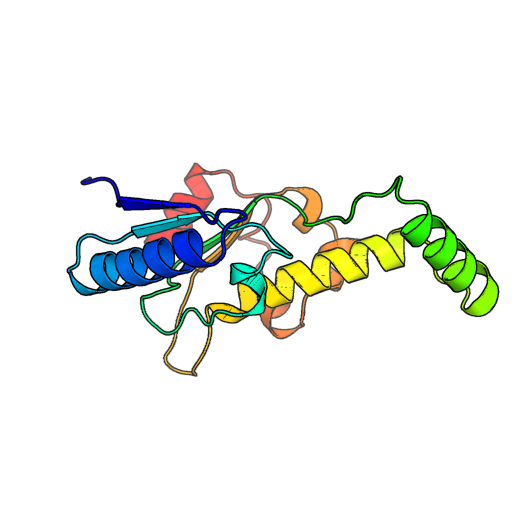-5.038 -5.448 -19.609 1.00 92.69 154 GLN A C 1
ATOM 1231 O O . GLN A 1 154 ? -4.584 -4.777 -20.535 1.00 92.69 154 GLN A O 1
ATOM 1236 N N . LEU A 1 155 ? -5.584 -4.905 -18.519 1.00 90.56 155 LEU A N 1
ATOM 1237 C CA . LEU A 1 155 ? -5.662 -3.465 -18.287 1.00 90.56 155 LEU A CA 1
ATOM 1238 C C . LEU A 1 155 ? -4.262 -2.849 -18.167 1.00 90.56 155 LEU A C 1
ATOM 1240 O O . LEU A 1 155 ? -3.971 -1.855 -18.825 1.00 90.56 155 LEU A O 1
ATOM 1244 N N . ALA A 1 156 ? -3.371 -3.490 -17.408 1.00 90.06 156 ALA A N 1
ATOM 1245 C CA . ALA A 1 156 ? -1.996 -3.037 -17.208 1.00 90.06 156 ALA A CA 1
ATOM 1246 C C . ALA A 1 156 ? -1.171 -2.971 -18.503 1.00 90.06 156 ALA A C 1
ATOM 1248 O O . ALA A 1 156 ? -0.251 -2.170 -18.593 1.00 90.06 156 ALA A O 1
ATOM 1249 N N . ARG A 1 157 ? -1.483 -3.801 -19.509 1.00 88.25 157 ARG A N 1
ATOM 1250 C CA . ARG A 1 157 ? -0.801 -3.796 -20.819 1.00 88.25 157 ARG A CA 1
ATOM 1251 C C . ARG A 1 157 ? -1.245 -2.667 -21.753 1.00 88.25 157 ARG A C 1
ATOM 1253 O O . ARG A 1 157 ? -0.617 -2.490 -22.791 1.00 88.25 157 ARG A O 1
ATOM 1260 N N . ARG A 1 158 ? -2.355 -1.988 -21.449 1.00 83.44 158 ARG A N 1
ATOM 1261 C CA . ARG A 1 158 ? -2.899 -0.891 -22.271 1.00 83.44 158 ARG A CA 1
ATOM 1262 C C . ARG A 1 158 ? -2.354 0.484 -21.871 1.00 83.44 158 ARG A C 1
ATOM 1264 O O . ARG A 1 158 ? -2.599 1.438 -22.604 1.00 83.44 158 ARG A O 1
ATOM 1271 N N . LEU A 1 159 ? -1.688 0.563 -20.719 1.00 69.75 159 LEU A N 1
ATOM 1272 C CA . LEU A 1 159 ? -1.015 1.747 -20.179 1.00 69.75 159 LEU A CA 1
ATOM 1273 C C . LEU A 1 159 ? 0.413 1.842 -20.725 1.00 69.75 159 LEU A C 1
ATOM 1275 O O . LEU A 1 159 ? 0.850 2.984 -20.977 1.00 69.75 159 LEU A O 1
#

Foldseek 3Di:
DQDAAEAEDDPDPVSNVVSVVVQVVSQVVVRHHDYHYQQVDPCLQPDAQEASSAQEAEDADFNFDDCPDPVLVVVQVCCCVPPVD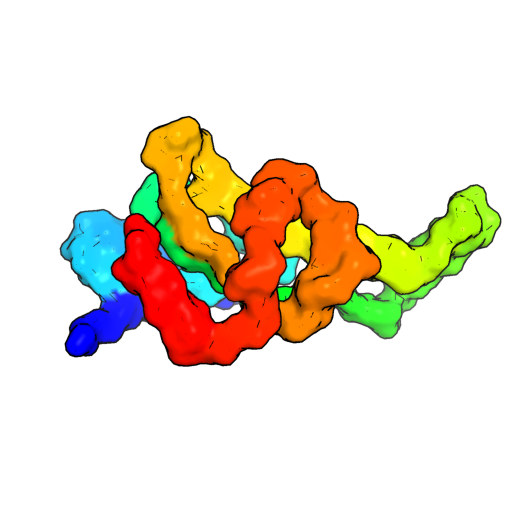HSVLVRLLVRLVSVLSSQVSQDDDPPGHHHYHYNDLCCVDCSNVVSHDPVVNVPCDPVNHPDDPVRNVVVSVVD